Protein AF-A0A3C1BNN0-F1 (afdb_monomer_lite)

Foldseek 3Di:
DLQVVLQVVVCVVVVDRDDLCSSCVSVVHDSVVSVVVVVVVVVVPPDDPPPPPDPPPPNPPDPDDDPVRVVVVVVVVVVVVVVLVPDDPLVNVLCCCCPPVVDDPVVSD

Structure (mmCIF, N/CA/C/O backbone):
data_AF-A0A3C1BNN0-F1
#
_entry.id   AF-A0A3C1BNN0-F1
#
loop_
_atom_site.group_PDB
_atom_site.id
_atom_site.type_symbol
_atom_site.label_atom_id
_atom_site.label_alt_id
_atom_site.label_comp_id
_atom_site.label_asym_id
_atom_site.label_entity_id
_atom_site.label_seq_id
_atom_site.pdbx_PDB_ins_code
_atom_site.Cartn_x
_atom_site.Cartn_y
_atom_site.Cartn_z
_atom_site.occupancy
_atom_site.B_iso_or_equiv
_atom_site.auth_seq_id
_atom_site.auth_comp_id
_atom_site.auth_asym_id
_atom_site.auth_atom_id
_atom_site.pdbx_PDB_model_num
ATOM 1 N N . LYS A 1 1 ? 15.520 2.276 -29.296 1.00 57.00 1 LYS A N 1
ATOM 2 C CA . LYS A 1 1 ? 15.126 1.417 -30.450 1.00 57.00 1 LYS A CA 1
ATOM 3 C C . LYS A 1 1 ? 14.790 -0.038 -30.077 1.00 57.00 1 LYS A C 1
ATOM 5 O O . LYS A 1 1 ? 14.004 -0.627 -30.799 1.00 57.00 1 LYS A O 1
ATOM 10 N N . ARG A 1 2 ? 15.347 -0.642 -29.006 1.00 66.44 2 ARG A N 1
ATOM 11 C CA . ARG A 1 2 ? 14.996 -2.024 -28.586 1.00 66.44 2 ARG A CA 1
ATOM 12 C C . ARG A 1 2 ? 13.698 -2.120 -27.760 1.00 66.44 2 ARG A C 1
ATOM 14 O O . ARG A 1 2 ? 12.929 -3.049 -27.969 1.00 66.44 2 ARG A O 1
ATOM 21 N N . PHE A 1 3 ? 13.439 -1.131 -26.899 1.00 70.38 3 PHE A N 1
ATOM 22 C CA . PHE A 1 3 ? 12.217 -1.033 -26.084 1.00 70.38 3 PHE A CA 1
ATOM 23 C C . PHE A 1 3 ? 10.944 -0.944 -26.943 1.00 70.38 3 PHE A C 1
ATOM 25 O O . PHE A 1 3 ? 10.115 -1.845 -26.906 1.00 70.38 3 PHE A O 1
ATOM 32 N N . THR A 1 4 ? 10.868 0.059 -27.825 1.00 71.88 4 THR A N 1
ATOM 33 C CA . THR A 1 4 ? 9.725 0.285 -28.731 1.00 71.88 4 THR A CA 1
ATOM 34 C C . THR A 1 4 ? 9.416 -0.922 -29.625 1.00 71.88 4 THR A C 1
ATOM 36 O O . THR A 1 4 ? 8.261 -1.231 -29.884 1.00 71.88 4 THR A O 1
ATOM 39 N N . ALA A 1 5 ? 10.443 -1.656 -30.068 1.00 77.81 5 ALA A N 1
ATOM 40 C CA . ALA A 1 5 ? 10.260 -2.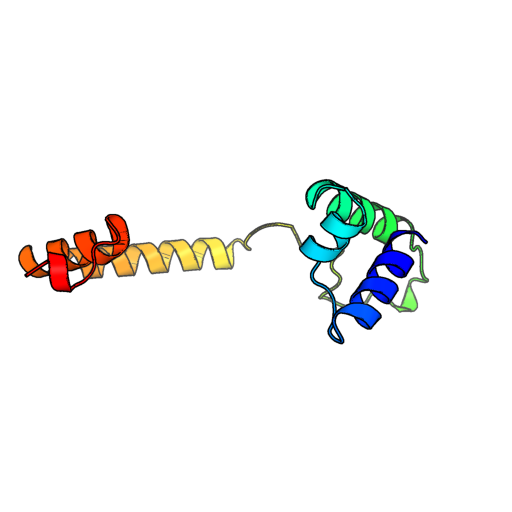860 -30.878 1.00 77.81 5 ALA A CA 1
ATOM 41 C C . ALA A 1 5 ? 9.640 -4.027 -30.086 1.00 77.81 5 ALA A C 1
ATOM 43 O O . ALA A 1 5 ? 8.857 -4.801 -30.637 1.00 77.81 5 ALA A O 1
ATOM 44 N N . SER A 1 6 ? 9.988 -4.157 -28.803 1.00 77.94 6 SER A N 1
ATOM 45 C CA . SER A 1 6 ? 9.450 -5.201 -27.918 1.00 77.94 6 SER A CA 1
ATOM 46 C C . SER A 1 6 ? 8.012 -4.870 -27.507 1.00 77.94 6 SER A C 1
ATOM 48 O O . SER A 1 6 ? 7.137 -5.734 -27.537 1.00 77.94 6 SER A O 1
ATOM 50 N N . GLU A 1 7 ? 7.737 -3.592 -27.244 1.00 77.19 7 GLU A N 1
ATOM 51 C CA . GLU A 1 7 ? 6.401 -3.059 -26.966 1.00 77.19 7 GLU A CA 1
ATOM 52 C C . GLU A 1 7 ? 5.433 -3.260 -28.145 1.00 77.19 7 GLU A C 1
ATOM 54 O O . GLU A 1 7 ? 4.351 -3.820 -27.966 1.00 77.19 7 GLU A O 1
ATOM 59 N N . GLU A 1 8 ? 5.824 -2.906 -29.375 1.00 78.31 8 GLU A N 1
ATOM 60 C CA . GLU A 1 8 ? 4.989 -3.111 -30.571 1.00 78.31 8 GLU A CA 1
ATOM 61 C C . GLU A 1 8 ? 4.703 -4.597 -30.829 1.00 78.31 8 GLU A C 1
ATOM 63 O O . GLU A 1 8 ? 3.584 -4.984 -31.185 1.00 78.31 8 GLU A O 1
ATOM 68 N N . LYS A 1 9 ? 5.710 -5.452 -30.633 1.00 81.50 9 LYS A N 1
ATOM 69 C CA . LYS A 1 9 ? 5.595 -6.906 -30.789 1.00 81.50 9 LYS A CA 1
ATOM 70 C C . LYS A 1 9 ? 4.620 -7.501 -29.772 1.00 81.50 9 LYS A C 1
ATOM 72 O O . LYS A 1 9 ? 3.777 -8.317 -30.150 1.00 81.50 9 LYS A O 1
ATOM 77 N N . LEU A 1 10 ? 4.708 -7.094 -28.507 1.00 81.94 10 LEU A N 1
ATOM 78 C CA . LEU A 1 10 ? 3.805 -7.552 -27.452 1.00 81.94 10 LEU A CA 1
ATOM 79 C C . LEU A 1 10 ? 2.392 -6.989 -27.624 1.00 81.94 10 LEU A C 1
ATOM 81 O O . LEU A 1 10 ? 1.432 -7.742 -27.488 1.00 81.94 10 LEU A O 1
ATOM 85 N N . THR A 1 11 ? 2.256 -5.728 -28.034 1.00 81.19 11 THR A N 1
ATOM 86 C CA . THR A 1 11 ? 0.958 -5.108 -28.344 1.00 81.19 11 THR A CA 1
ATOM 87 C C . THR A 1 11 ? 0.219 -5.891 -29.427 1.00 81.19 11 THR A C 1
ATOM 89 O O . THR A 1 11 ? -0.951 -6.238 -29.266 1.00 81.19 11 THR A O 1
ATOM 92 N N . ARG A 1 12 ? 0.920 -6.261 -30.510 1.00 82.44 12 ARG A N 1
ATOM 93 C CA . ARG A 1 12 ? 0.358 -7.092 -31.590 1.00 82.44 12 ARG A CA 1
ATOM 94 C C . ARG A 1 12 ? 0.016 -8.514 -31.143 1.00 82.44 12 ARG A C 1
ATOM 96 O O . ARG A 1 12 ? -0.894 -9.119 -31.698 1.00 82.44 12 ARG A O 1
ATOM 103 N N . LYS A 1 13 ? 0.751 -9.065 -30.173 1.00 80.56 13 LYS A N 1
ATOM 104 C CA . LYS A 1 13 ? 0.551 -10.433 -29.675 1.00 80.56 13 LYS A CA 1
ATOM 105 C C . LYS A 1 13 ? -0.579 -10.527 -28.648 1.00 80.56 13 LYS A C 1
ATOM 107 O O . LYS A 1 13 ? -1.278 -11.534 -28.612 1.00 80.56 13 LYS A O 1
ATOM 112 N N . LEU A 1 14 ? -0.740 -9.502 -27.814 1.00 79.88 14 LEU A N 1
ATOM 113 C CA . LEU A 1 14 ? -1.683 -9.479 -26.696 1.00 79.88 14 LEU A CA 1
ATOM 114 C C . LEU A 1 14 ? -2.983 -8.727 -27.024 1.00 79.88 14 LEU A C 1
ATOM 116 O O . LEU A 1 14 ? -3.932 -8.830 -26.252 1.00 79.88 14 LEU A O 1
ATOM 120 N N . ASN A 1 15 ? -3.039 -7.987 -28.142 1.00 76.44 15 ASN A N 1
ATOM 121 C CA . ASN A 1 15 ? -4.150 -7.090 -28.506 1.00 76.44 15 ASN A CA 1
ATOM 122 C C . ASN A 1 15 ? -4.537 -6.108 -27.379 1.00 76.44 15 ASN A C 1
ATOM 124 O O . ASN A 1 15 ? -5.676 -5.657 -27.286 1.00 76.44 15 ASN A O 1
ATOM 128 N N . ARG A 1 16 ? -3.577 -5.779 -26.512 1.00 72.50 16 ARG A N 1
ATOM 129 C CA . ARG A 1 16 ? -3.680 -4.810 -25.416 1.00 72.50 16 ARG A CA 1
ATOM 130 C C . ARG A 1 16 ? -2.315 -4.172 -25.194 1.00 72.50 16 ARG A C 1
ATOM 132 O O . ARG A 1 16 ? -1.312 -4.716 -25.658 1.00 72.50 16 ARG A O 1
ATOM 139 N N . SER A 1 17 ? -2.284 -3.058 -24.465 1.00 70.56 17 SER A N 1
ATOM 140 C CA . SER A 1 17 ? -1.016 -2.465 -24.040 1.00 70.56 17 SER A CA 1
ATOM 141 C C . SER A 1 17 ? -0.268 -3.445 -23.118 1.00 70.56 17 SER A C 1
ATOM 143 O O . SER A 1 17 ? -0.876 -3.931 -22.154 1.00 70.56 17 SER A O 1
ATOM 145 N N . PRO A 1 18 ? 0.990 -3.804 -23.428 1.00 77.25 18 PRO A N 1
ATOM 146 C CA . PRO A 1 18 ? 1.772 -4.729 -22.622 1.00 77.25 18 PRO A CA 1
ATOM 147 C C . PRO A 1 18 ? 2.225 -4.088 -21.315 1.00 77.25 18 PRO A C 1
ATOM 149 O O . PRO A 1 18 ? 2.577 -2.913 -21.263 1.00 77.25 18 PRO A O 1
ATOM 152 N N . HIS A 1 19 ? 2.235 -4.878 -20.248 1.00 75.25 19 HIS A N 1
ATOM 153 C CA . HIS A 1 19 ? 2.699 -4.407 -18.952 1.00 75.25 19 HIS A CA 1
ATOM 154 C C . HIS A 1 19 ? 4.235 -4.319 -18.925 1.00 75.25 19 HIS A C 1
ATOM 156 O O . HIS A 1 19 ? 4.920 -5.104 -19.582 1.00 75.25 19 HIS A O 1
ATOM 162 N N . HIS A 1 20 ? 4.803 -3.416 -18.119 1.00 73.62 20 HIS A N 1
ATOM 163 C CA . HIS A 1 20 ? 6.262 -3.233 -18.014 1.00 73.62 20 HIS A CA 1
ATOM 164 C C . HIS A 1 20 ? 6.998 -4.531 -17.644 1.00 73.62 20 HIS A C 1
ATOM 166 O O . HIS A 1 20 ? 8.090 -4.800 -18.138 1.00 73.62 20 HIS A O 1
ATOM 172 N N . THR A 1 21 ? 6.361 -5.381 -16.839 1.00 76.31 21 THR A N 1
ATOM 173 C CA . THR A 1 21 ? 6.855 -6.717 -16.473 1.00 76.31 21 THR A CA 1
ATOM 174 C C . THR A 1 21 ? 6.946 -7.666 -17.672 1.00 76.31 21 THR A C 1
ATOM 176 O O . THR A 1 21 ? 7.890 -8.444 -17.774 1.00 76.31 21 THR A O 1
ATOM 179 N N . GLU A 1 22 ? 5.994 -7.587 -18.604 1.00 76.88 22 GLU A N 1
ATOM 180 C CA . GLU A 1 22 ? 5.959 -8.400 -19.825 1.00 76.88 22 GLU A CA 1
ATOM 181 C C . GLU A 1 22 ? 7.010 -7.920 -20.835 1.00 76.88 22 GLU A C 1
ATOM 183 O O . GLU A 1 22 ? 7.638 -8.739 -21.505 1.00 76.88 22 GLU A O 1
ATOM 188 N N . ILE A 1 23 ? 7.248 -6.605 -20.906 1.00 78.38 23 ILE A N 1
ATOM 189 C CA . ILE A 1 23 ? 8.300 -6.007 -21.740 1.00 78.38 23 ILE A CA 1
ATOM 190 C C . ILE A 1 23 ? 9.688 -6.377 -21.205 1.00 78.38 23 ILE A C 1
ATOM 192 O O . ILE A 1 23 ? 10.542 -6.801 -21.981 1.00 78.38 23 ILE A O 1
ATOM 196 N N . ALA A 1 24 ? 9.904 -6.278 -19.889 1.00 80.88 24 ALA A N 1
ATOM 197 C CA . ALA A 1 24 ? 11.149 -6.698 -19.244 1.00 80.88 24 ALA A CA 1
ATOM 198 C C . ALA A 1 24 ? 11.440 -8.186 -19.505 1.00 80.88 24 ALA A C 1
ATOM 200 O O . ALA A 1 24 ? 12.552 -8.545 -19.895 1.00 80.88 24 ALA A O 1
ATOM 201 N N . ALA A 1 25 ? 10.412 -9.037 -19.394 1.00 79.56 25 ALA A N 1
ATOM 202 C CA . ALA A 1 25 ? 10.513 -10.462 -19.688 1.00 79.56 25 ALA A CA 1
ATOM 203 C C . ALA A 1 25 ? 10.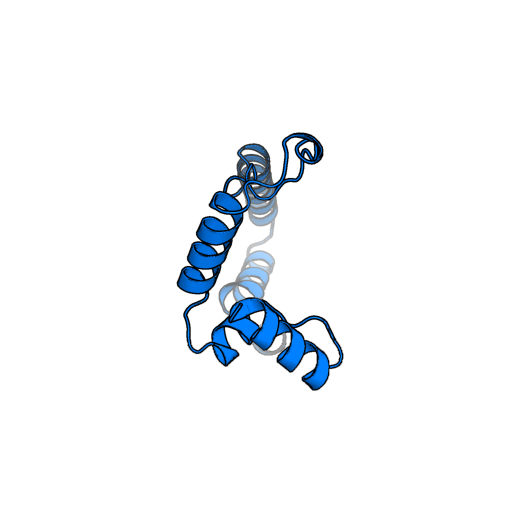810 -10.764 -21.172 1.00 79.56 25 ALA A C 1
ATOM 205 O O . ALA A 1 25 ? 11.621 -11.644 -21.448 1.00 79.56 25 ALA A O 1
ATOM 206 N N . ASP A 1 26 ? 10.207 -10.049 -22.135 1.00 81.06 26 ASP A N 1
ATOM 207 C CA . ASP A 1 26 ? 10.517 -10.221 -23.573 1.00 81.06 26 ASP A CA 1
ATOM 208 C C . ASP A 1 26 ? 11.930 -9.728 -23.923 1.00 81.06 26 ASP A C 1
ATOM 210 O O . ASP A 1 26 ? 12.579 -10.278 -24.813 1.00 81.06 26 ASP A O 1
ATOM 214 N N . MET A 1 27 ? 12.420 -8.717 -23.200 1.00 79.81 27 MET A N 1
ATOM 215 C CA . MET A 1 27 ? 13.763 -8.159 -23.359 1.00 79.81 27 MET A CA 1
ATOM 216 C C . MET A 1 27 ? 14.843 -8.902 -22.555 1.00 79.81 27 MET A C 1
ATOM 218 O O . MET A 1 27 ? 16.022 -8.587 -22.721 1.00 79.81 27 MET A O 1
ATOM 222 N N . SER A 1 28 ? 14.467 -9.893 -21.739 1.00 81.56 28 SER A N 1
ATOM 223 C CA . SER A 1 28 ? 15.355 -10.637 -20.832 1.00 81.56 28 SER A CA 1
ATOM 224 C C . SER A 1 28 ? 16.164 -9.740 -19.883 1.00 81.56 28 SER A C 1
ATOM 226 O O . SER A 1 28 ? 17.329 -10.026 -19.611 1.00 81.56 28 SER A O 1
ATOM 228 N N . ILE A 1 29 ? 15.554 -8.658 -19.399 1.00 81.69 29 ILE A N 1
ATOM 229 C CA . ILE A 1 29 ? 16.144 -7.720 -18.432 1.00 81.69 29 ILE A CA 1
ATOM 230 C C . ILE A 1 29 ? 15.297 -7.667 -17.166 1.00 81.69 29 ILE A C 1
ATOM 232 O O . ILE A 1 29 ? 14.126 -8.060 -17.171 1.00 81.69 29 ILE A O 1
ATOM 236 N N . THR A 1 30 ? 15.872 -7.181 -16.070 1.00 79.75 30 THR A N 1
ATOM 237 C CA . THR A 1 30 ? 15.095 -6.949 -14.849 1.00 79.75 30 THR A CA 1
ATOM 238 C C . THR A 1 30 ? 14.221 -5.697 -14.988 1.00 79.75 30 THR A C 1
ATOM 240 O O . THR A 1 30 ? 14.449 -4.826 -15.828 1.00 79.75 30 THR A O 1
ATOM 243 N N . ILE A 1 31 ? 13.181 -5.596 -14.156 1.00 74.88 31 ILE A N 1
ATOM 244 C CA . ILE A 1 31 ? 12.308 -4.409 -14.106 1.00 74.88 31 ILE A CA 1
ATOM 245 C C . ILE A 1 31 ? 13.106 -3.174 -13.657 1.00 74.88 31 ILE A C 1
ATOM 247 O O . ILE A 1 31 ? 12.854 -2.065 -14.123 1.00 74.88 31 ILE A O 1
ATOM 251 N N . GLU A 1 32 ? 14.098 -3.373 -12.792 1.00 73.44 32 GLU A N 1
ATOM 252 C CA . GLU A 1 32 ? 15.013 -2.332 -12.318 1.00 73.44 32 GLU A CA 1
ATOM 253 C C . GLU A 1 32 ? 15.878 -1.795 -13.468 1.00 73.44 32 GLU A C 1
ATOM 255 O O . GLU A 1 32 ? 15.920 -0.587 -13.689 1.00 73.44 32 GLU A O 1
ATOM 260 N N . GLU A 1 33 ? 16.464 -2.684 -14.277 1.00 73.50 33 GLU A N 1
ATOM 261 C CA . GLU A 1 33 ? 17.219 -2.312 -15.483 1.00 73.50 33 GLU A CA 1
ATOM 262 C C . GLU A 1 33 ? 16.332 -1.614 -16.524 1.00 73.50 33 GLU A C 1
ATOM 264 O O . GLU A 1 33 ? 16.755 -0.647 -17.162 1.00 73.50 33 GLU A O 1
ATOM 269 N N . LEU A 1 34 ? 15.082 -2.068 -16.690 1.00 76.25 34 LEU A N 1
ATOM 270 C CA . LEU A 1 34 ? 14.106 -1.418 -17.568 1.00 76.25 34 LEU A CA 1
ATOM 271 C C . LEU A 1 34 ? 13.829 0.021 -17.114 1.00 76.25 34 LEU A C 1
ATOM 273 O O . LEU A 1 34 ? 13.778 0.933 -17.941 1.00 76.25 34 LEU A O 1
ATOM 277 N N . THR A 1 35 ? 13.670 0.216 -15.807 1.00 72.69 35 THR A N 1
ATOM 278 C CA . THR A 1 35 ? 13.394 1.518 -15.190 1.00 72.69 35 THR A CA 1
ATOM 279 C C . THR A 1 35 ? 14.589 2.452 -15.359 1.00 72.69 35 THR A C 1
ATOM 281 O O . THR A 1 35 ? 14.435 3.578 -15.828 1.00 72.69 35 THR A O 1
ATOM 284 N N . GLU A 1 36 ? 15.806 1.971 -15.097 1.00 73.50 36 GLU A N 1
ATOM 285 C CA . GLU A 1 36 ? 17.039 2.732 -15.315 1.00 73.50 36 GLU A CA 1
ATOM 286 C C . GLU A 1 36 ? 17.201 3.154 -16.784 1.00 73.50 36 GLU A C 1
ATOM 288 O O . GLU A 1 36 ? 17.538 4.302 -17.079 1.00 73.50 36 GLU A O 1
ATOM 293 N N . TRP A 1 37 ? 16.881 2.264 -17.727 1.00 71.56 37 TRP A N 1
ATOM 294 C CA . TRP A 1 3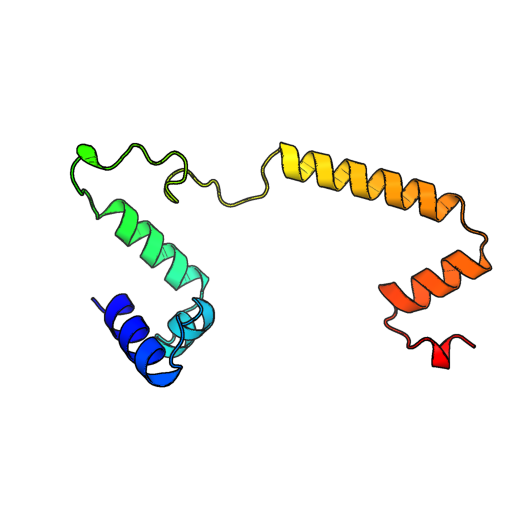7 ? 16.888 2.584 -19.154 1.00 71.56 37 TRP A CA 1
ATOM 295 C C . TRP A 1 37 ? 15.848 3.641 -19.532 1.00 71.56 37 TRP A C 1
ATOM 297 O O . TRP A 1 37 ? 16.134 4.496 -20.374 1.00 71.56 37 TRP A O 1
ATOM 307 N N . GLN A 1 38 ? 14.657 3.606 -18.930 1.00 70.06 38 GLN A N 1
ATOM 308 C CA . GLN A 1 38 ? 13.624 4.624 -19.134 1.00 70.06 38 GLN A CA 1
ATOM 309 C C . GLN A 1 38 ? 14.066 5.985 -18.591 1.00 70.06 38 GLN A C 1
ATOM 311 O O . GLN A 1 38 ? 13.934 6.984 -19.297 1.00 70.06 38 GLN A O 1
ATOM 316 N N . HIS A 1 39 ? 14.674 6.023 -17.403 1.00 66.31 39 HIS A N 1
ATOM 317 C CA . HIS A 1 39 ? 15.251 7.246 -16.840 1.00 66.31 39 HIS A CA 1
ATOM 318 C C . HIS A 1 39 ? 16.391 7.798 -17.700 1.00 66.31 39 HIS A C 1
ATOM 320 O O . HIS A 1 39 ? 16.419 8.991 -18.002 1.00 66.31 39 HIS A O 1
ATOM 326 N N . ALA A 1 40 ? 17.303 6.937 -18.157 1.00 66.06 40 ALA A N 1
ATOM 327 C CA . ALA A 1 40 ? 18.403 7.332 -19.031 1.00 66.06 40 ALA A CA 1
ATOM 328 C C . ALA A 1 40 ? 17.906 7.844 -20.392 1.00 66.06 40 ALA A C 1
ATOM 330 O O . ALA A 1 40 ? 18.495 8.764 -20.958 1.00 66.06 40 ALA A O 1
ATOM 331 N N . PHE A 1 41 ? 16.819 7.273 -20.921 1.00 63.62 41 PHE A N 1
ATOM 332 C CA . PHE A 1 41 ? 16.182 7.749 -22.145 1.00 63.62 41 PHE A CA 1
ATOM 333 C C . PHE A 1 41 ? 15.497 9.101 -21.931 1.00 63.62 41 PHE A C 1
ATOM 335 O O . PHE A 1 41 ? 15.738 10.014 -22.712 1.00 63.62 41 PHE A O 1
ATOM 342 N N . ALA A 1 42 ? 14.729 9.266 -20.852 1.00 60.25 42 ALA A N 1
ATOM 343 C CA . ALA A 1 42 ? 14.079 10.529 -20.506 1.00 60.25 42 ALA A CA 1
ATOM 344 C C . ALA A 1 42 ? 15.092 11.670 -20.298 1.00 60.25 42 ALA A C 1
ATOM 346 O O . ALA A 1 42 ? 14.857 12.788 -20.740 1.00 60.25 42 ALA A O 1
ATOM 347 N N . ALA A 1 43 ? 16.258 11.376 -19.714 1.00 57.84 43 ALA A N 1
ATOM 348 C CA . ALA A 1 43 ? 17.348 12.342 -19.571 1.00 57.84 43 ALA A CA 1
ATOM 349 C C . ALA A 1 43 ? 18.025 12.716 -20.907 1.00 57.84 43 ALA A C 1
ATOM 351 O O . ALA A 1 43 ? 18.598 13.798 -21.022 1.00 57.84 43 ALA A O 1
ATOM 352 N N . ASN A 1 44 ? 17.977 11.834 -21.912 1.00 53.25 44 ASN A N 1
ATOM 353 C CA . ASN A 1 44 ? 18.577 12.052 -23.236 1.00 53.25 44 ASN A CA 1
ATOM 354 C C . ASN A 1 44 ? 17.597 12.626 -24.270 1.00 53.25 44 ASN A C 1
ATOM 356 O O . ASN A 1 44 ? 18.026 13.084 -25.330 1.00 53.25 44 ASN A O 1
ATOM 360 N N . VAL A 1 45 ? 16.292 12.605 -23.988 1.00 53.81 45 VAL A N 1
ATOM 361 C CA . VAL A 1 45 ? 15.279 13.308 -24.780 1.00 53.81 45 VAL A CA 1
ATOM 362 C C . VAL A 1 45 ? 15.300 14.774 -24.352 1.00 53.81 45 VAL A C 1
ATOM 364 O O . VAL A 1 45 ? 14.475 15.250 -23.582 1.00 53.81 45 VAL A O 1
ATOM 367 N N . HIS A 1 46 ? 16.291 15.508 -24.856 1.00 49.75 46 HIS A N 1
ATOM 368 C CA . HIS A 1 46 ? 16.241 16.966 -24.910 1.00 49.75 46 HIS A CA 1
ATOM 369 C C . HIS A 1 46 ? 15.291 17.373 -26.047 1.00 49.75 46 HIS A C 1
ATOM 371 O O . HIS A 1 46 ? 15.722 17.925 -27.058 1.00 49.75 46 HIS A O 1
ATOM 377 N N . ASP A 1 47 ? 14.008 17.022 -25.921 1.00 44.56 47 ASP A N 1
ATOM 378 C CA . ASP A 1 47 ? 12.973 17.658 -26.730 1.00 44.56 47 ASP A CA 1
ATOM 379 C C . ASP A 1 47 ? 12.725 19.057 -26.165 1.00 44.56 47 ASP A C 1
ATOM 381 O O . ASP A 1 47 ? 12.745 19.287 -24.954 1.00 44.56 47 ASP A O 1
ATOM 385 N N . SER A 1 48 ? 12.593 20.009 -27.082 1.00 44.09 48 SER A N 1
ATOM 386 C CA . SER A 1 48 ? 12.526 21.447 -26.844 1.00 44.09 48 SER A CA 1
ATOM 387 C C . SER A 1 48 ? 11.658 21.837 -25.644 1.00 44.09 48 SER A C 1
ATOM 389 O O . SER A 1 48 ? 10.548 21.333 -25.479 1.00 44.09 48 SER A O 1
ATOM 391 N N . LEU A 1 49 ? 12.146 22.829 -24.894 1.00 47.75 49 LEU A N 1
ATOM 392 C CA . LEU A 1 49 ? 11.573 23.518 -23.723 1.00 47.75 49 LEU A CA 1
ATOM 393 C C . LEU A 1 49 ? 10.079 23.929 -23.822 1.00 47.75 49 LEU A C 1
ATOM 395 O O . LEU A 1 49 ? 9.520 24.445 -22.864 1.00 47.75 49 LEU A O 1
ATOM 399 N N . GLU A 1 50 ? 9.426 23.726 -24.963 1.00 48.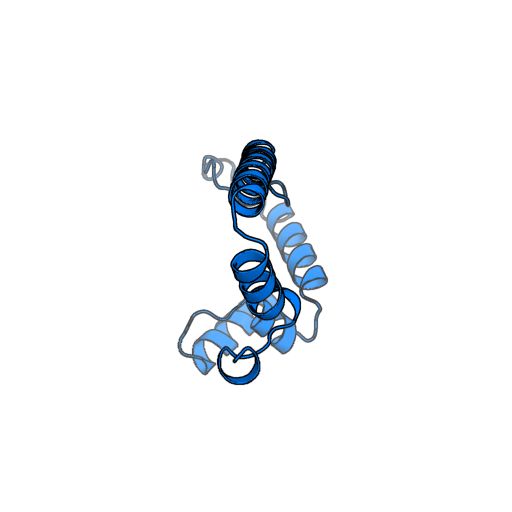31 50 GLU A N 1
ATOM 400 C CA . GLU A 1 50 ? 8.036 24.093 -25.241 1.00 48.31 50 GLU A CA 1
ATOM 401 C C . GLU A 1 50 ? 7.015 23.045 -24.748 1.00 48.31 50 GLU A C 1
ATOM 403 O O . GLU A 1 50 ? 5.833 23.353 -24.636 1.00 48.31 50 GLU A O 1
ATOM 408 N N . GLY A 1 51 ? 7.456 21.830 -24.389 1.00 50.59 51 GLY A N 1
ATOM 409 C CA . GLY A 1 51 ? 6.590 20.777 -23.830 1.00 50.59 51 GLY A CA 1
ATOM 410 C C . GLY A 1 51 ? 6.639 20.614 -22.304 1.00 50.59 51 GLY A C 1
ATOM 411 O O . GLY A 1 51 ? 5.868 19.835 -21.751 1.00 50.59 51 GLY A O 1
ATOM 412 N N . VAL A 1 52 ? 7.536 21.320 -21.603 1.00 50.31 52 VAL A N 1
ATOM 413 C CA . VAL A 1 52 ? 7.797 21.131 -20.159 1.00 50.31 52 VAL A CA 1
ATOM 414 C C . VAL A 1 52 ? 6.911 22.057 -19.321 1.00 50.31 52 VAL A C 1
ATOM 416 O O . VAL A 1 52 ? 7.383 22.913 -18.581 1.00 50.31 52 VAL A O 1
ATOM 419 N N . TYR A 1 53 ? 5.603 21.894 -19.477 1.00 47.47 53 TYR A N 1
ATOM 420 C CA . TYR A 1 53 ? 4.593 22.388 -18.540 1.00 47.47 53 TYR A CA 1
ATOM 421 C C . TYR A 1 53 ? 3.529 21.307 -18.359 1.00 47.47 53 TYR A C 1
ATOM 423 O O . TYR A 1 53 ? 2.335 21.527 -18.535 1.00 47.47 53 TYR A O 1
ATOM 431 N N . ASP A 1 54 ? 3.993 20.101 -18.051 1.00 55.75 54 ASP A N 1
ATOM 432 C CA . ASP A 1 54 ? 3.136 19.075 -17.484 1.00 55.75 54 ASP A CA 1
ATOM 433 C C . ASP A 1 54 ? 3.604 18.854 -16.046 1.00 55.75 54 ASP A C 1
ATOM 435 O O . ASP A 1 54 ? 4.669 18.274 -15.814 1.00 55.75 54 ASP A O 1
ATOM 439 N N . ASP A 1 55 ? 2.829 19.362 -15.083 1.00 52.47 55 ASP A N 1
ATOM 440 C CA . ASP A 1 55 ? 3.050 19.177 -13.637 1.00 52.47 55 ASP A CA 1
ATOM 441 C C . ASP A 1 55 ? 3.061 17.683 -13.240 1.00 52.47 55 ASP A C 1
ATOM 443 O O . ASP A 1 55 ? 3.432 17.333 -12.122 1.00 52.47 55 ASP A O 1
ATOM 447 N N . PHE A 1 56 ? 2.698 16.792 -14.170 1.00 53.41 56 PHE A N 1
ATOM 448 C CA . PHE A 1 56 ? 2.722 15.337 -14.034 1.00 53.41 56 PHE A CA 1
ATOM 449 C C . PHE A 1 56 ? 3.892 14.658 -14.754 1.00 53.41 56 PHE A C 1
ATOM 451 O O . PHE A 1 56 ? 3.920 13.429 -14.857 1.00 53.41 56 PHE A O 1
ATOM 458 N N . SER A 1 57 ? 4.866 15.422 -15.261 1.00 55.19 57 SER A N 1
ATOM 459 C CA . SER A 1 57 ? 6.049 14.844 -15.891 1.00 55.19 57 SER A CA 1
ATOM 460 C C . SER A 1 57 ? 6.727 13.875 -14.924 1.00 55.19 57 SER A C 1
ATOM 462 O O . SER A 1 57 ? 7.163 14.245 -13.833 1.00 55.19 57 SER A O 1
ATOM 464 N N . VAL A 1 58 ? 6.846 12.620 -15.363 1.00 57.03 58 VAL A N 1
ATOM 465 C CA . VAL A 1 58 ? 7.487 11.504 -14.647 1.00 57.03 58 VAL A CA 1
ATOM 466 C C . VAL A 1 58 ? 8.909 11.862 -14.185 1.00 57.03 58 VAL A C 1
ATOM 468 O O . VAL A 1 58 ? 9.431 11.261 -13.253 1.00 57.03 58 VAL A O 1
ATOM 471 N N . LEU A 1 59 ? 9.524 12.887 -14.788 1.00 55.03 59 LEU A N 1
ATOM 472 C CA . LEU A 1 59 ? 10.815 13.444 -14.384 1.00 55.03 59 LEU A CA 1
ATOM 473 C C . LEU A 1 59 ? 10.805 14.113 -12.993 1.00 55.03 59 LEU A C 1
ATOM 475 O O . LEU A 1 59 ? 11.848 14.163 -12.347 1.00 55.03 59 LEU A O 1
ATOM 479 N N . PHE A 1 60 ? 9.656 14.634 -12.548 1.00 54.12 60 PHE A N 1
ATOM 480 C CA . PHE A 1 60 ? 9.459 15.254 -11.230 1.00 54.12 60 PHE A CA 1
ATOM 481 C C . PHE A 1 60 ? 8.755 14.331 -10.228 1.00 54.12 60 PHE A C 1
ATOM 483 O O . PHE A 1 60 ? 8.692 14.656 -9.040 1.00 54.12 60 PHE A O 1
ATOM 490 N N . ALA A 1 61 ? 8.249 13.177 -10.675 1.00 61.03 61 ALA A N 1
ATOM 491 C CA . ALA A 1 61 ? 7.698 12.170 -9.783 1.00 61.03 61 ALA A CA 1
ATOM 492 C C . ALA A 1 61 ? 8.836 11.608 -8.917 1.00 61.03 61 ALA A C 1
ATOM 494 O O . ALA A 1 61 ? 9.717 10.895 -9.397 1.00 61.03 61 ALA A O 1
ATOM 495 N N . THR A 1 62 ? 8.846 11.966 -7.631 1.00 62.09 62 THR A N 1
ATOM 496 C CA . THR A 1 62 ? 9.766 11.346 -6.672 1.00 62.09 62 THR A CA 1
ATOM 497 C C . THR A 1 62 ? 9.343 9.886 -6.512 1.00 62.09 62 THR A C 1
ATOM 499 O O . THR A 1 62 ? 8.175 9.644 -6.214 1.00 62.09 62 THR A O 1
ATOM 502 N N . PRO A 1 63 ? 10.234 8.901 -6.714 1.00 58.66 63 PRO A N 1
ATOM 503 C CA . PRO A 1 63 ? 9.896 7.513 -6.445 1.00 58.66 63 PRO A CA 1
ATOM 504 C C . PRO A 1 63 ? 9.737 7.326 -4.931 1.00 58.66 63 PRO A C 1
ATOM 506 O O . PRO A 1 63 ? 10.716 7.356 -4.186 1.00 58.66 63 PRO A O 1
ATOM 509 N N . GLY A 1 64 ? 8.494 7.169 -4.481 1.00 63.62 64 GLY A N 1
ATOM 510 C CA . GLY A 1 64 ? 8.130 6.943 -3.083 1.00 63.62 64 GLY A CA 1
ATOM 511 C C . GLY A 1 64 ? 6.803 7.605 -2.721 1.00 63.62 64 GLY A C 1
ATOM 512 O O . GLY A 1 64 ? 6.363 8.523 -3.410 1.00 63.62 64 GLY A O 1
ATOM 513 N N . ASP A 1 65 ? 6.183 7.140 -1.638 1.00 67.44 65 ASP A N 1
ATOM 514 C CA . ASP A 1 65 ? 4.957 7.745 -1.120 1.00 67.44 65 ASP A CA 1
ATOM 515 C C . ASP A 1 65 ? 5.229 9.199 -0.720 1.00 67.44 65 ASP A C 1
ATOM 517 O O . ASP A 1 65 ? 6.240 9.519 -0.077 1.00 67.44 65 ASP A O 1
ATOM 521 N N . SER A 1 66 ? 4.317 10.096 -1.078 1.00 78.38 66 SER A N 1
ATOM 522 C CA . SER A 1 66 ? 4.379 11.478 -0.623 1.00 78.38 66 SER A CA 1
ATOM 523 C C . SER A 1 66 ? 4.334 11.536 0.915 1.00 78.38 66 SER A C 1
ATOM 525 O O . SER A 1 66 ? 3.765 10.656 1.574 1.00 78.38 66 SER A O 1
ATOM 527 N N . PRO A 1 67 ? 4.899 12.584 1.542 1.00 77.75 67 PRO A N 1
ATOM 528 C CA . PRO A 1 67 ? 4.778 12.773 2.987 1.00 77.75 67 PRO A CA 1
ATOM 529 C C . PRO A 1 67 ? 3.321 12.787 3.475 1.00 77.75 67 PRO A C 1
ATOM 531 O O . PRO A 1 67 ? 3.056 12.387 4.607 1.00 77.75 67 PRO A O 1
ATOM 534 N N . GLU A 1 68 ? 2.395 13.234 2.623 1.00 79.38 68 GLU A N 1
ATOM 535 C CA . GLU A 1 68 ? 0.954 13.233 2.875 1.00 79.38 68 GLU A CA 1
ATOM 536 C C . GLU A 1 68 ? 0.376 11.813 2.881 1.00 79.38 68 GLU A C 1
ATOM 538 O O . GLU A 1 68 ? -0.283 11.438 3.848 1.00 79.38 68 GLU A O 1
ATOM 543 N N . GLU A 1 69 ? 0.685 10.993 1.874 1.00 78.25 69 GLU A N 1
ATOM 544 C CA . GLU A 1 69 ? 0.284 9.577 1.828 1.00 78.25 69 GLU A CA 1
ATOM 545 C C . GLU A 1 69 ? 0.864 8.799 3.015 1.00 78.25 69 GLU A C 1
ATOM 547 O O . GLU A 1 69 ? 0.135 8.113 3.727 1.00 78.25 69 GLU A O 1
ATOM 552 N N . SER A 1 70 ? 2.148 9.003 3.325 1.00 81.12 70 SER A N 1
ATOM 553 C CA . SER A 1 70 ? 2.802 8.410 4.499 1.00 81.12 70 SER A CA 1
ATOM 554 C C . SER A 1 70 ? 2.146 8.806 5.828 1.00 81.12 70 SER A C 1
ATOM 556 O O . SER A 1 70 ? 2.188 8.042 6.798 1.00 81.12 70 SER A O 1
ATOM 558 N N . LEU A 1 71 ? 1.599 10.021 5.922 1.00 86.00 71 LEU A N 1
ATOM 559 C CA . LEU A 1 71 ? 0.877 10.488 7.105 1.00 86.00 71 LEU A CA 1
ATOM 560 C C . LEU A 1 71 ? -0.529 9.881 7.160 1.00 86.00 71 LEU A C 1
ATOM 562 O O . LEU A 1 71 ? -0.916 9.350 8.199 1.00 86.00 71 LEU A O 1
ATOM 566 N N . SER A 1 72 ? -1.240 9.885 6.032 1.00 85.38 72 SER A N 1
ATOM 567 C CA . SER A 1 72 ? -2.566 9.281 5.889 1.00 85.38 72 SER A CA 1
ATOM 568 C C . SER A 1 72 ? -2.556 7.796 6.258 1.00 85.38 72 SER A C 1
ATOM 570 O O . SER A 1 72 ? -3.381 7.341 7.051 1.00 85.38 72 SER A O 1
ATOM 572 N N . ASP A 1 73 ? -1.550 7.054 5.794 1.00 85.75 73 ASP A N 1
ATOM 573 C CA . ASP A 1 73 ? -1.353 5.644 6.123 1.00 85.75 73 ASP A CA 1
ATOM 574 C C . ASP A 1 73 ? -1.127 5.412 7.619 1.00 85.75 73 ASP A C 1
ATOM 576 O O . ASP A 1 73 ? -1.620 4.436 8.196 1.00 85.75 73 ASP A O 1
ATOM 580 N N . LYS A 1 74 ? -0.375 6.300 8.280 1.00 88.19 74 LYS A N 1
ATOM 581 C CA . LYS A 1 74 ? -0.160 6.223 9.732 1.00 88.19 74 LYS A CA 1
ATOM 582 C C . LYS A 1 74 ? -1.456 6.466 10.492 1.00 88.19 74 LYS A C 1
ATOM 584 O O . LYS A 1 74 ? -1.752 5.706 11.415 1.00 88.19 74 LYS A O 1
ATOM 589 N N . ASP A 1 75 ? -2.226 7.471 10.095 1.00 90.38 75 ASP A N 1
ATOM 590 C CA . ASP A 1 75 ? -3.505 7.790 10.727 1.00 90.38 75 ASP A CA 1
ATOM 591 C C . ASP A 1 75 ? -4.516 6.660 10.529 1.00 90.38 75 ASP A C 1
ATOM 593 O O . ASP A 1 75 ? -5.129 6.204 11.495 1.00 90.38 75 ASP A O 1
ATOM 597 N N . MET A 1 76 ? -4.604 6.108 9.316 1.00 89.06 76 MET A N 1
ATOM 598 C CA . MET A 1 76 ? -5.443 4.947 9.016 1.00 89.06 76 MET A CA 1
ATOM 599 C C . MET A 1 76 ? -5.075 3.744 9.894 1.00 89.06 76 MET A C 1
ATOM 601 O O . MET A 1 76 ? -5.945 3.108 10.492 1.00 89.06 76 MET A O 1
ATOM 605 N N . ARG A 1 77 ? -3.777 3.445 10.039 1.00 87.31 77 ARG A N 1
ATOM 606 C CA . ARG A 1 77 ? -3.299 2.367 10.922 1.00 87.31 77 ARG A CA 1
ATOM 607 C C . ARG A 1 77 ? -3.642 2.624 12.388 1.00 87.31 77 ARG A C 1
ATOM 609 O O . ARG A 1 77 ? -3.913 1.666 13.108 1.00 87.31 77 ARG A O 1
ATOM 616 N N . ASN A 1 78 ? -3.611 3.874 12.843 1.00 89.62 78 ASN A N 1
ATOM 617 C CA . ASN A 1 78 ? -3.961 4.223 14.219 1.00 89.62 78 ASN A CA 1
ATOM 618 C C . ASN A 1 78 ? -5.459 4.039 14.478 1.00 89.62 78 ASN A C 1
ATOM 620 O O . ASN A 1 78 ? -5.818 3.375 15.447 1.00 89.62 78 ASN A O 1
ATOM 624 N N . ILE A 1 79 ? -6.314 4.516 13.571 1.00 91.12 79 ILE A N 1
ATOM 625 C CA . ILE A 1 79 ? -7.769 4.314 13.645 1.00 91.12 79 ILE A CA 1
ATOM 626 C C . ILE A 1 79 ? -8.100 2.819 13.649 1.00 91.12 79 ILE A C 1
ATOM 628 O O . ILE A 1 79 ? -8.900 2.358 14.462 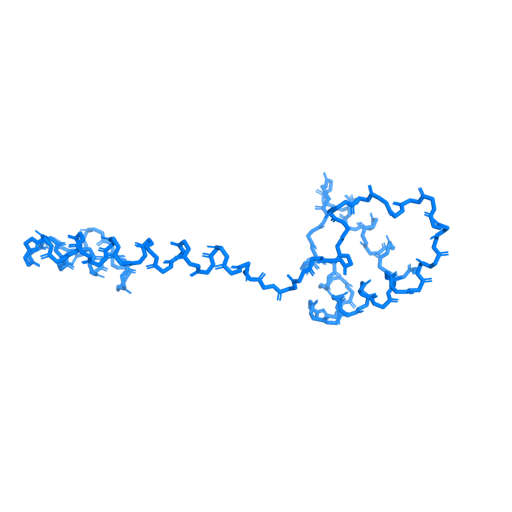1.00 91.12 79 ILE A O 1
ATOM 632 N N . LEU A 1 80 ? -7.452 2.038 12.779 1.00 86.69 80 LEU A N 1
ATOM 633 C CA . LEU A 1 80 ? -7.662 0.594 12.719 1.00 86.69 80 LEU A CA 1
ATOM 634 C C . LEU A 1 80 ? -7.250 -0.093 14.028 1.00 86.69 80 LEU A C 1
ATOM 636 O O . LEU A 1 80 ? -7.967 -0.961 14.516 1.00 86.69 80 LEU A O 1
ATOM 640 N N . LYS A 1 81 ? -6.119 0.305 14.623 1.00 86.44 81 LYS A N 1
ATOM 641 C CA . LYS A 1 81 ? -5.685 -0.211 15.929 1.00 86.44 81 LYS A CA 1
ATOM 642 C C . LYS A 1 81 ? -6.691 0.117 17.024 1.00 86.44 81 LYS A C 1
ATOM 644 O O . LYS A 1 81 ? -7.038 -0.776 17.787 1.00 86.44 81 LYS A O 1
ATOM 649 N N . GLU A 1 82 ? -7.170 1.355 17.093 1.00 88.81 82 GLU A N 1
ATOM 650 C CA . GLU A 1 82 ? -8.185 1.747 18.074 1.00 88.81 82 GLU A CA 1
ATOM 651 C C . GLU A 1 82 ? -9.465 0.928 17.899 1.00 88.81 82 GLU A C 1
ATOM 653 O O . GLU A 1 82 ? -9.954 0.341 18.864 1.00 88.81 82 GLU A O 1
ATOM 658 N N . ALA A 1 83 ? -9.951 0.778 16.666 1.00 85.88 83 ALA A N 1
ATOM 659 C CA . ALA A 1 83 ? -11.106 -0.062 16.373 1.00 85.88 83 ALA A CA 1
ATOM 660 C C . ALA A 1 83 ? -10.883 -1.511 16.842 1.00 85.88 83 ALA A C 1
ATOM 662 O O . ALA A 1 83 ? -11.712 -2.048 17.573 1.00 85.88 83 ALA A O 1
ATOM 663 N N . LEU A 1 84 ? -9.732 -2.115 16.526 1.00 82.81 84 LEU A N 1
ATOM 664 C CA . LEU A 1 84 ? -9.381 -3.468 16.973 1.00 82.81 84 LEU A CA 1
ATOM 665 C C . LEU A 1 84 ? -9.328 -3.603 18.502 1.00 82.81 84 LEU A C 1
ATOM 667 O O . LEU A 1 84 ? -9.708 -4.647 19.022 1.00 82.81 84 LEU A O 1
ATOM 671 N N . THR A 1 85 ? -8.924 -2.562 19.241 1.00 83.25 85 THR A N 1
ATOM 672 C CA . THR A 1 85 ? -8.943 -2.599 20.718 1.00 83.25 85 THR A CA 1
ATOM 673 C C . THR A 1 85 ? -10.347 -2.555 21.318 1.00 83.25 85 THR A C 1
ATOM 675 O O . THR A 1 85 ? -10.527 -2.949 22.468 1.00 83.25 85 THR A O 1
ATOM 678 N N . THR A 1 86 ? -11.344 -2.095 20.558 1.00 86.62 86 THR A N 1
ATOM 679 C CA . THR A 1 86 ? -12.748 -2.089 21.003 1.00 86.62 86 THR A CA 1
ATOM 680 C C . THR A 1 86 ? -13.470 -3.411 20.754 1.00 86.62 86 THR A C 1
ATOM 682 O O . THR A 1 86 ? -14.580 -3.595 21.256 1.00 86.62 86 THR A O 1
ATOM 685 N N . LEU A 1 87 ? -12.858 -4.339 20.011 1.00 84.81 87 LEU A N 1
ATOM 686 C CA . LEU A 1 87 ? -13.464 -5.634 19.728 1.00 84.81 87 LEU A CA 1
ATOM 687 C C . LEU A 1 87 ? -13.372 -6.579 20.940 1.00 84.81 87 LEU A C 1
ATOM 689 O O . LEU A 1 87 ? -12.335 -6.646 21.606 1.00 84.81 87 LEU A O 1
ATOM 693 N N . PRO A 1 88 ? -14.417 -7.383 21.202 1.00 86.50 88 PRO A N 1
ATOM 694 C CA . PRO A 1 88 ? -14.338 -8.504 22.131 1.00 86.50 88 PRO A CA 1
ATOM 695 C C . PRO A 1 88 ? -13.278 -9.529 21.697 1.00 86.50 88 PRO A C 1
ATOM 697 O O . PRO A 1 88 ? -13.104 -9.781 20.505 1.00 86.50 88 PRO A O 1
ATOM 700 N N . GLU A 1 89 ? -12.643 -10.208 22.660 1.00 80.31 89 GLU A N 1
ATOM 701 C CA . GLU A 1 89 ? -11.559 -11.181 22.407 1.00 80.31 89 GLU A CA 1
ATOM 702 C C . GLU A 1 89 ? -11.904 -12.235 21.340 1.00 80.31 89 GLU A C 1
ATOM 704 O O . GLU A 1 89 ? -11.059 -12.603 20.528 1.00 80.31 89 GLU A O 1
ATOM 709 N N . ARG A 1 90 ? -13.162 -12.699 21.301 1.00 81.75 90 ARG A N 1
ATOM 710 C CA . ARG A 1 90 ? -13.618 -13.693 20.316 1.00 81.75 90 ARG A CA 1
ATOM 711 C C . ARG A 1 90 ? -13.651 -13.146 18.890 1.00 81.75 90 ARG A C 1
ATOM 713 O O . ARG A 1 90 ? -13.322 -13.879 17.967 1.00 81.75 90 ARG A O 1
ATOM 720 N N . GLU A 1 91 ? -14.049 -11.892 18.703 1.00 82.62 91 GLU A N 1
ATOM 721 C CA . GLU A 1 91 ? -14.126 -11.269 17.376 1.00 82.62 91 GLU A CA 1
ATOM 722 C C . GLU A 1 91 ? -12.731 -10.883 16.876 1.00 82.62 91 GLU A C 1
ATOM 724 O O . GLU A 1 91 ? -12.400 -11.133 15.718 1.00 82.62 91 GLU A O 1
ATOM 729 N N . ALA A 1 92 ? -11.879 -10.370 17.770 1.00 81.69 92 ALA A N 1
ATOM 730 C CA . ALA A 1 92 ? -10.482 -10.080 17.464 1.00 81.69 92 ALA A CA 1
ATOM 731 C C . ALA A 1 92 ? -9.717 -11.342 17.019 1.00 81.69 92 ALA A C 1
ATOM 733 O O . ALA A 1 92 ? -8.968 -11.297 16.043 1.00 81.69 92 ALA A O 1
ATOM 734 N N . LEU A 1 93 ? -9.958 -12.482 17.680 1.00 81.75 93 LEU A N 1
ATOM 735 C CA . LEU A 1 93 ? -9.348 -13.764 17.322 1.00 81.75 93 LEU A CA 1
ATOM 736 C C . LEU A 1 93 ? -9.766 -14.240 15.923 1.00 81.75 93 LEU A C 1
ATOM 738 O O . LEU A 1 93 ? -8.918 -14.672 15.149 1.00 81.75 93 LEU A O 1
ATOM 742 N N . VAL A 1 94 ? -11.050 -14.131 15.570 1.00 83.69 94 VAL A N 1
ATOM 743 C CA . VAL A 1 94 ? -11.543 -14.510 14.232 1.00 83.69 94 VAL A CA 1
ATOM 744 C C . VAL A 1 94 ? -10.897 -13.648 13.145 1.00 83.69 94 VAL A C 1
ATOM 746 O O . VAL A 1 94 ? -10.455 -14.177 12.128 1.00 83.69 94 VAL A O 1
ATOM 749 N N . ILE A 1 95 ? -10.796 -12.334 13.368 1.00 82.75 95 ILE A N 1
ATOM 750 C CA . ILE A 1 95 ? -10.141 -11.412 12.429 1.00 82.75 95 ILE A CA 1
ATOM 751 C C . ILE A 1 95 ? -8.658 -11.761 12.270 1.00 82.75 95 ILE A C 1
ATOM 753 O O . ILE A 1 95 ? -8.160 -11.773 11.147 1.00 82.75 95 ILE A O 1
ATOM 757 N N . GLN A 1 96 ? -7.958 -12.087 13.359 1.00 80.44 96 GLN A N 1
ATOM 758 C CA . GLN A 1 96 ? -6.560 -12.510 13.296 1.00 80.44 96 GLN A CA 1
ATOM 759 C C . GLN A 1 96 ? -6.394 -13.802 12.482 1.00 80.44 96 GLN A C 1
ATOM 761 O O . GLN A 1 96 ? -5.564 -13.846 11.580 1.00 80.44 96 GLN A O 1
ATOM 766 N N . LEU A 1 97 ? -7.199 -14.831 12.752 1.00 80.81 97 LEU A N 1
ATOM 767 C CA . LEU A 1 97 ? -7.124 -16.103 12.025 1.00 80.81 97 LEU A CA 1
ATOM 768 C C . LEU A 1 97 ? -7.423 -15.926 10.528 1.00 80.81 97 LEU A C 1
ATOM 770 O O . LEU A 1 97 ? -6.783 -16.557 9.694 1.00 80.81 97 LEU A O 1
ATOM 774 N N . PHE A 1 98 ? -8.350 -15.033 10.182 1.00 80.00 98 PHE A N 1
ATOM 775 C CA . PHE A 1 98 ? -8.737 -14.794 8.794 1.00 80.00 98 PHE A CA 1
ATOM 776 C C . PHE A 1 98 ? -7.728 -13.935 8.012 1.00 80.00 98 PHE A C 1
ATOM 778 O O . PHE A 1 98 ? -7.406 -14.257 6.873 1.00 80.00 98 PHE A O 1
ATOM 785 N N . TYR A 1 99 ? -7.225 -12.840 8.597 1.00 81.88 99 TYR A N 1
ATOM 786 C CA . TYR A 1 99 ? -6.361 -11.880 7.888 1.00 81.88 99 TYR A CA 1
ATOM 787 C C . TYR A 1 99 ? -4.858 -12.097 8.092 1.00 81.88 99 TYR A C 1
ATOM 789 O O . TYR A 1 99 ? -4.077 -11.613 7.277 1.00 81.88 99 TYR A O 1
ATOM 797 N N . VAL A 1 100 ? -4.438 -12.761 9.174 1.00 81.06 100 VAL A N 1
ATOM 798 C CA . VAL A 1 100 ? -3.015 -13.016 9.468 1.00 81.06 100 VAL A CA 1
ATOM 799 C C . VAL A 1 100 ? -2.636 -14.451 9.131 1.00 81.06 100 VAL A C 1
ATOM 801 O O . VAL A 1 100 ? -1.625 -14.670 8.475 1.00 81.06 100 VAL A O 1
ATOM 804 N N . GLU A 1 101 ? -3.447 -15.418 9.559 1.00 77.75 101 GLU A N 1
ATOM 805 C CA . GLU A 1 101 ? -3.168 -16.848 9.354 1.00 77.75 101 GLU A CA 1
ATOM 806 C C . GLU A 1 101 ? -3.781 -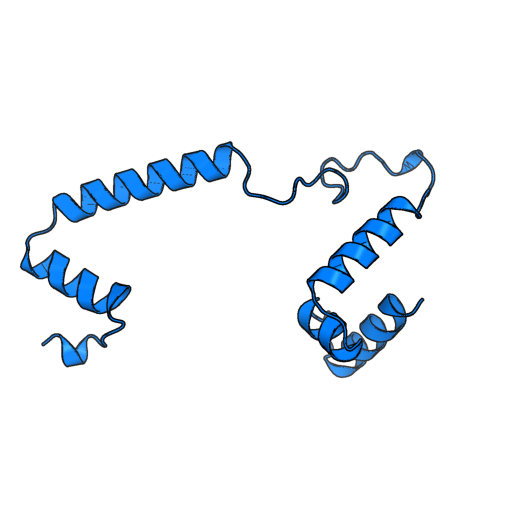17.398 8.047 1.00 77.75 101 GLU A C 1
ATOM 808 O O . GLU A 1 101 ? -3.634 -18.582 7.759 1.00 77.75 101 GLU A O 1
ATOM 813 N N . GLU A 1 102 ? -4.469 -16.553 7.261 1.00 77.31 102 GLU A N 1
ATOM 814 C CA . GLU A 1 102 ? -5.145 -16.889 5.989 1.00 77.31 102 GLU A CA 1
ATOM 815 C C . GLU A 1 102 ? -6.095 -18.104 6.074 1.00 77.31 102 GLU A C 1
ATOM 817 O O . GLU A 1 102 ? -6.355 -18.789 5.081 1.00 77.31 102 GLU A O 1
ATOM 822 N N . LEU A 1 103 ? -6.643 -18.376 7.263 1.00 71.25 103 LEU A N 1
ATOM 823 C CA . LEU A 1 103 ? -7.547 -19.502 7.478 1.00 71.25 103 LEU A CA 1
ATOM 824 C C . LEU A 1 103 ? -8.924 -19.205 6.891 1.00 71.25 103 LEU A C 1
ATOM 826 O O . LEU A 1 103 ? -9.491 -18.119 7.053 1.00 71.25 103 LEU A O 1
ATOM 830 N N . ASN A 1 104 ? -9.507 -20.206 6.235 1.00 68.69 104 ASN A N 1
ATOM 831 C CA . ASN A 1 104 ? -10.855 -20.072 5.704 1.00 68.69 104 ASN A CA 1
ATOM 832 C C . ASN A 1 104 ? -11.876 -20.064 6.846 1.00 68.69 104 ASN A C 1
ATOM 834 O O . ASN A 1 104 ? -11.730 -20.778 7.832 1.00 68.69 104 ASN A O 1
ATOM 838 N N . VAL A 1 105 ? -12.983 -19.329 6.681 1.00 61.91 105 VAL A N 1
ATOM 839 C CA . VAL A 1 105 ? -14.052 -19.204 7.700 1.00 61.91 105 VAL A CA 1
ATOM 840 C C . VAL A 1 105 ? -14.592 -20.568 8.174 1.00 61.91 105 VAL A C 1
ATOM 842 O O . VAL A 1 105 ? -15.058 -20.693 9.302 1.00 61.91 105 VAL A O 1
ATOM 845 N N . TYR A 1 106 ? -14.482 -21.608 7.342 1.00 58.66 106 TYR A N 1
ATOM 846 C CA . TYR A 1 106 ? -14.868 -22.985 7.666 1.00 58.66 106 TYR A CA 1
ATOM 847 C C . TYR A 1 106 ? -13.941 -23.694 8.667 1.00 58.66 106 TYR A C 1
ATOM 849 O O . TYR A 1 106 ? -14.371 -24.653 9.297 1.00 58.66 106 TYR A O 1
ATOM 857 N N . GLU A 1 107 ? -12.695 -23.243 8.816 1.00 57.28 107 GLU A N 1
ATOM 858 C CA . GLU A 1 107 ? -11.700 -23.792 9.751 1.00 57.28 107 GLU A CA 1
ATOM 859 C C . GLU A 1 107 ? -11.719 -23.070 11.111 1.00 57.28 107 GLU A C 1
ATOM 861 O O . GLU A 1 107 ? -11.064 -23.507 12.054 1.00 57.28 107 GLU A O 1
ATOM 866 N N . ILE A 1 108 ? -12.481 -21.973 11.218 1.00 58.31 108 ILE A N 1
ATOM 867 C CA . ILE A 1 108 ? -12.586 -21.116 12.412 1.00 58.31 108 ILE A CA 1
ATOM 868 C C . ILE A 1 108 ? -13.788 -21.523 13.311 1.00 58.31 108 ILE A C 1
ATOM 870 O O . ILE A 1 108 ? -13.931 -21.003 14.419 1.00 58.31 108 ILE A O 1
ATOM 874 N N . ALA A 1 109 ? -14.648 -22.447 12.855 1.00 50.69 109 ALA A N 1
ATOM 875 C CA . ALA A 1 109 ? -15.895 -22.870 13.516 1.00 50.69 109 ALA A CA 1
ATOM 876 C C . ALA A 1 109 ? -15.747 -24.077 14.460 1.00 50.69 109 ALA A C 1
ATOM 878 O O . ALA A 1 109 ? -15.056 -25.052 14.090 1.00 50.69 109 ALA A O 1
#

Radius of gyration: 22.89 Å; chains: 1; bounding box: 34×48×54 Å

Sequence (109 aa):
KRFTASEEKLTRKLNRSPHHTEIAADMSITIEELTEWQHAFAANVHDSLEGVYDDFSVLFATPGDSPEESLSDKDMRNILKEALTTLPEREALVIQLFYVEELNVYEIA

pLDDT: mean 72.58, std 12.38, range [44.09, 91.12]

Secondary structure (DSSP, 8-state):
-HHHHHHHHHHHHHSSPPPHHHHHHHHT--HHHHHHHHHHHHHH----TTS---TT-TTT--SS--HHHHHHHHHHHHHHHHHHHHS-HHHHHHHHHHHTS---GGG--